Protein AF-A0A4Y7R8Z1-F1 (afdb_monomer)

Solvent-accessible surface area (backbone atoms only — not comparable to full-atom values): 10777 Å² total; per-residue (Å²): 110,62,68,57,36,40,62,76,57,43,40,65,41,49,53,48,22,72,77,35,61,94,49,14,68,85,70,62,34,61,85,62,88,68,77,83,69,86,82,76,95,60,87,81,65,98,62,63,86,44,69,45,42,40,44,40,51,41,46,74,72,68,50,43,60,87,85,28,66,68,48,35,52,48,50,51,50,54,52,51,52,52,52,51,51,52,64,73,61,63,75,80,85,57,92,92,64,84,80,56,28,83,69,72,55,33,88,83,66,47,71,45,98,86,70,48,70,37,86,74,70,72,43,83,40,81,46,68,34,90,75,65,84,51,84,64,8,51,40,84,46,74,41,71,88,53,79,95,47,65,88,61,63,37,46,51,86,72,59,79,72,72,100,56,56,54,64,48,51,31,60,89

Structure (mmCIF, N/CA/C/O backbone):
data_AF-A0A4Y7R8Z1-F1
#
_entry.id   AF-A0A4Y7R8Z1-F1
#
loop_
_atom_site.group_PDB
_atom_site.id
_atom_site.type_symbol
_atom_site.label_atom_id
_atom_site.label_alt_id
_atom_site.label_comp_id
_atom_site.label_asym_id
_atom_site.label_entity_id
_atom_site.label_seq_id
_atom_site.pdbx_PDB_ins_code
_atom_site.Cartn_x
_atom_site.Cartn_y
_atom_site.Cartn_z
_atom_site.occupancy
_atom_site.B_iso_or_equiv
_atom_site.auth_seq_id
_atom_site.auth_comp_id
_atom_site.auth_asym_id
_atom_site.auth_atom_id
_atom_site.pdbx_PDB_model_num
ATOM 1 N N . MET A 1 1 ? 14.273 -9.379 -22.094 1.00 79.06 1 MET A N 1
ATOM 2 C CA . MET A 1 1 ? 14.781 -8.092 -21.559 1.00 79.06 1 MET A CA 1
ATOM 3 C C . MET A 1 1 ? 13.956 -6.914 -22.058 1.00 79.06 1 MET A C 1
ATOM 5 O O . MET A 1 1 ? 13.309 -6.278 -21.238 1.00 79.06 1 MET A O 1
ATOM 9 N N . TRP A 1 2 ? 13.900 -6.687 -23.375 1.00 88.75 2 TRP A N 1
ATOM 10 C CA . TRP A 1 2 ? 13.105 -5.623 -24.004 1.00 88.75 2 TRP A CA 1
ATOM 11 C C . TRP A 1 2 ? 11.648 -5.570 -23.505 1.00 88.75 2 TRP A C 1
ATOM 13 O O . TRP A 1 2 ? 11.198 -4.539 -23.020 1.00 88.75 2 TRP A O 1
ATOM 23 N N . GLN A 1 3 ? 10.939 -6.709 -23.503 1.00 87.25 3 GLN A N 1
ATOM 24 C CA . GLN A 1 3 ? 9.528 -6.774 -23.074 1.00 87.25 3 GLN A CA 1
ATOM 25 C C . GLN A 1 3 ? 9.319 -6.376 -21.604 1.00 87.25 3 GLN A C 1
ATOM 27 O O . GLN A 1 3 ? 8.308 -5.766 -21.265 1.00 87.25 3 GLN A O 1
ATOM 32 N N . ASN A 1 4 ? 10.281 -6.682 -20.728 1.00 86.06 4 ASN A N 1
ATOM 33 C CA . ASN A 1 4 ? 10.192 -6.318 -19.312 1.00 86.06 4 ASN A CA 1
ATOM 34 C C . ASN A 1 4 ? 10.363 -4.809 -19.116 1.00 86.06 4 ASN A C 1
ATOM 36 O O . ASN A 1 4 ? 9.607 -4.220 -18.351 1.00 86.06 4 ASN A O 1
ATOM 40 N N . LEU A 1 5 ? 11.300 -4.188 -19.841 1.00 86.44 5 LEU A N 1
ATOM 41 C CA . LEU A 1 5 ? 11.490 -2.734 -19.836 1.00 86.44 5 LEU A CA 1
ATOM 42 C C . LEU A 1 5 ? 10.259 -2.015 -20.386 1.00 86.44 5 LEU A C 1
ATOM 44 O O . LEU A 1 5 ? 9.762 -1.077 -19.772 1.00 86.44 5 LEU A O 1
ATOM 48 N N . GLN A 1 6 ? 9.715 -2.514 -21.495 1.00 87.56 6 GLN A N 1
ATOM 49 C CA . GLN A 1 6 ? 8.517 -1.966 -22.118 1.00 87.56 6 GLN A CA 1
ATOM 50 C C . GLN A 1 6 ? 7.308 -1.981 -21.177 1.00 87.56 6 GLN A C 1
ATOM 52 O O . GLN A 1 6 ? 6.599 -0.979 -21.077 1.00 87.56 6 GLN A O 1
ATOM 57 N N . ARG A 1 7 ? 7.069 -3.112 -20.499 1.00 85.94 7 ARG A N 1
ATOM 58 C CA . ARG A 1 7 ? 5.934 -3.281 -19.582 1.00 85.94 7 ARG A CA 1
ATOM 59 C C . ARG A 1 7 ? 6.114 -2.484 -18.292 1.00 85.94 7 ARG A C 1
ATOM 61 O O . ARG A 1 7 ? 5.216 -1.739 -17.925 1.00 85.94 7 ARG A O 1
ATOM 68 N N . ARG A 1 8 ? 7.260 -2.619 -17.613 1.00 83.31 8 ARG A N 1
ATOM 69 C CA . ARG A 1 8 ? 7.513 -1.957 -16.318 1.00 83.31 8 ARG A CA 1
ATOM 70 C C . ARG A 1 8 ? 7.668 -0.443 -16.461 1.00 83.31 8 ARG A C 1
ATOM 72 O O . ARG A 1 8 ? 7.135 0.296 -15.643 1.00 83.31 8 ARG A O 1
ATOM 79 N N . GLY A 1 9 ? 8.326 0.002 -17.529 1.00 82.94 9 GLY A N 1
ATOM 80 C CA . GLY A 1 9 ? 8.542 1.414 -17.830 1.00 82.94 9 GLY A CA 1
ATOM 81 C C . GLY A 1 9 ? 7.398 2.088 -18.585 1.00 82.94 9 GLY A C 1
ATOM 82 O O . GLY A 1 9 ? 7.547 3.251 -18.952 1.00 82.94 9 GLY A O 1
ATOM 83 N N . GLY A 1 10 ? 6.290 1.390 -18.881 1.00 83.50 10 GLY A N 1
ATOM 84 C CA . GLY A 1 10 ? 5.117 1.958 -19.564 1.00 83.50 10 GLY A CA 1
ATOM 85 C C . GLY A 1 10 ? 5.419 2.629 -20.912 1.00 83.50 10 GLY A C 1
ATOM 86 O O . GLY A 1 10 ? 4.702 3.537 -21.331 1.00 83.50 10 GLY A O 1
ATOM 87 N N . VAL A 1 11 ? 6.501 2.227 -21.585 1.00 85.38 11 VAL A N 1
ATOM 88 C CA . VAL A 1 11 ? 7.134 3.018 -22.656 1.00 85.38 11 VAL A CA 1
ATOM 89 C C . VAL A 1 11 ? 6.208 3.211 -23.861 1.00 85.38 11 VAL A C 1
ATOM 91 O O . VAL A 1 11 ? 6.100 4.314 -24.391 1.00 85.38 11 VAL A O 1
ATOM 94 N N . ILE A 1 12 ? 5.478 2.167 -24.271 1.00 84.25 12 ILE A N 1
ATOM 95 C CA . ILE A 1 12 ? 4.543 2.256 -25.408 1.00 84.25 12 ILE A CA 1
ATOM 96 C C . ILE A 1 12 ? 3.364 3.183 -25.097 1.00 84.25 12 ILE A C 1
ATOM 98 O O . ILE A 1 12 ? 2.952 3.945 -25.969 1.00 84.25 12 ILE A O 1
ATOM 102 N N . ALA A 1 13 ? 2.831 3.137 -23.872 1.00 83.00 13 ALA A N 1
ATOM 103 C CA . ALA A 1 13 ? 1.740 4.020 -23.467 1.00 83.00 13 ALA A CA 1
ATOM 104 C C . ALA A 1 13 ? 2.197 5.485 -23.498 1.00 83.00 13 ALA A C 1
ATOM 106 O O . ALA A 1 13 ? 1.532 6.315 -24.109 1.00 83.00 13 ALA A O 1
ATOM 107 N N . SER A 1 14 ? 3.390 5.781 -22.972 1.00 81.81 14 SER A N 1
ATOM 108 C CA . SER A 1 14 ? 3.952 7.137 -23.015 1.00 81.81 14 SER A CA 1
ATOM 109 C C . SER A 1 14 ? 4.268 7.631 -24.423 1.00 81.81 14 SER A C 1
ATOM 111 O O . SER A 1 14 ? 3.979 8.784 -24.729 1.00 81.81 14 SER A O 1
ATOM 113 N N . ARG A 1 15 ? 4.781 6.774 -25.316 1.00 82.19 15 ARG A N 1
ATOM 114 C CA . ARG A 1 15 ? 4.952 7.130 -26.737 1.00 82.19 15 ARG A CA 1
ATOM 115 C C . ARG A 1 15 ? 3.623 7.509 -27.385 1.00 82.19 15 ARG A C 1
ATOM 117 O O . ARG A 1 15 ? 3.532 8.530 -28.058 1.00 82.19 15 ARG A O 1
ATOM 124 N N . ARG A 1 16 ? 2.583 6.703 -27.156 1.00 81.19 16 ARG A N 1
ATOM 125 C CA . ARG A 1 16 ? 1.243 6.950 -27.704 1.00 81.19 16 ARG A CA 1
ATOM 126 C C . ARG A 1 16 ? 0.591 8.200 -27.115 1.00 81.19 16 ARG A C 1
ATOM 128 O O . ARG A 1 16 ? -0.084 8.912 -27.849 1.00 81.19 16 ARG A O 1
ATOM 135 N N . ALA A 1 17 ? 0.822 8.489 -25.834 1.00 81.62 17 ALA A N 1
ATOM 136 C CA . ALA A 1 17 ? 0.351 9.713 -25.195 1.00 81.62 17 ALA A CA 1
ATOM 137 C C . ALA A 1 17 ? 0.961 10.969 -25.838 1.00 81.62 17 ALA A C 1
ATOM 139 O O . ALA A 1 17 ? 0.229 11.914 -26.113 1.00 81.62 17 ALA A O 1
ATOM 140 N N . ARG A 1 18 ? 2.266 10.949 -26.153 1.00 80.00 18 ARG A N 1
ATOM 141 C CA . ARG A 1 18 ? 2.949 12.055 -26.850 1.00 80.00 18 ARG A CA 1
ATOM 142 C C . ARG A 1 18 ? 2.479 12.232 -28.294 1.00 80.00 18 ARG A C 1
ATOM 144 O O . ARG A 1 18 ? 2.278 13.351 -28.740 1.00 80.00 18 ARG A O 1
ATOM 151 N N . GLN A 1 19 ? 2.252 11.131 -29.012 1.00 81.12 19 GLN A N 1
ATOM 152 C CA . GLN A 1 19 ? 1.798 11.171 -30.409 1.00 81.12 19 GLN A CA 1
ATOM 153 C C . GLN A 1 19 ? 0.318 11.554 -30.565 1.00 81.12 19 GLN A C 1
ATOM 155 O O . GLN A 1 19 ? -0.081 12.061 -31.609 1.00 81.12 19 GLN A O 1
ATOM 160 N N . GLN A 1 20 ? -0.520 11.268 -29.563 1.00 81.88 20 GLN A N 1
ATOM 161 C CA . GLN A 1 20 ? -1.964 11.525 -29.599 1.00 81.88 20 GLN A CA 1
ATOM 162 C C . GLN A 1 20 ? -2.441 12.150 -28.278 1.00 81.88 20 GLN A C 1
ATOM 164 O O . GLN A 1 20 ? -3.219 11.521 -27.548 1.00 81.88 20 GLN A O 1
ATOM 169 N N . PRO A 1 21 ? -2.031 13.393 -27.965 1.00 75.25 21 PRO A N 1
ATOM 170 C CA . PRO A 1 21 ? -2.342 14.021 -26.682 1.00 75.25 21 PRO A CA 1
ATOM 171 C C . PRO A 1 21 ? -3.856 14.154 -26.457 1.00 75.25 21 PRO A C 1
ATOM 173 O O . PRO A 1 21 ? -4.350 13.863 -25.369 1.00 75.25 21 PRO A O 1
ATOM 176 N N . GLY A 1 22 ? -4.621 14.464 -27.513 1.00 79.19 22 GLY A N 1
ATOM 177 C CA . GLY A 1 22 ? -6.084 14.580 -27.450 1.00 79.19 22 GLY A CA 1
ATOM 178 C C . GLY A 1 22 ? -6.825 13.272 -27.135 1.00 79.19 22 GLY A C 1
ATOM 179 O O . GLY A 1 22 ? -7.950 13.311 -26.647 1.00 79.19 22 GLY A O 1
ATOM 180 N N . MET A 1 23 ? -6.204 12.107 -27.361 1.00 78.81 23 MET A N 1
ATOM 181 C CA . MET A 1 23 ? -6.790 10.794 -27.047 1.00 78.81 23 MET A CA 1
ATOM 182 C C . MET A 1 23 ? -6.169 10.129 -25.811 1.00 78.81 23 MET A C 1
ATOM 184 O O . MET A 1 23 ? -6.664 9.091 -25.369 1.00 78.81 23 MET A O 1
ATOM 188 N N . ALA A 1 24 ? -5.106 10.702 -25.240 1.00 74.50 24 ALA A N 1
ATOM 189 C CA . ALA A 1 24 ? -4.301 10.061 -24.204 1.00 74.50 24 ALA A CA 1
ATOM 190 C C . ALA A 1 24 ? -5.092 9.768 -22.920 1.00 74.50 24 ALA A C 1
ATOM 192 O O . ALA A 1 24 ? -4.965 8.681 -22.358 1.00 74.50 24 ALA A O 1
ATOM 193 N N . ARG A 1 25 ? -5.945 10.704 -22.484 1.00 73.25 25 ARG A N 1
ATOM 194 C CA . ARG A 1 25 ? -6.801 10.524 -21.299 1.00 73.25 25 ARG A CA 1
ATOM 195 C C . ARG A 1 25 ? -7.903 9.499 -21.544 1.00 73.25 25 ARG A C 1
ATOM 197 O O . ARG A 1 25 ? -8.078 8.594 -20.741 1.00 73.25 25 ARG A O 1
ATOM 204 N N . LEU A 1 26 ? -8.584 9.597 -22.688 1.00 78.19 26 LEU A N 1
ATOM 205 C CA . LEU A 1 26 ? -9.671 8.684 -23.056 1.00 78.19 26 LEU A CA 1
ATOM 206 C C . LEU A 1 26 ? -9.198 7.226 -23.145 1.00 78.19 26 LEU A C 1
ATOM 208 O O . LEU A 1 26 ? -9.922 6.314 -22.767 1.00 78.19 26 LEU A O 1
ATOM 212 N N . LYS A 1 27 ? -7.981 7.004 -23.650 1.00 78.25 27 LYS A N 1
ATOM 213 C CA . LYS A 1 27 ? -7.408 5.664 -23.839 1.00 78.25 27 LYS A CA 1
ATOM 214 C C . LYS A 1 27 ? -6.588 5.166 -22.641 1.00 78.25 27 LYS A C 1
ATOM 216 O O . LYS A 1 27 ? -5.938 4.129 -22.759 1.00 78.25 27 LYS A O 1
ATOM 221 N N . GLY A 1 28 ? -6.581 5.898 -21.521 1.00 75.38 28 GLY A N 1
ATOM 222 C CA . GLY A 1 28 ? -5.851 5.518 -20.304 1.00 75.38 28 GLY A CA 1
ATOM 223 C C . GLY A 1 28 ? -4.324 5.530 -20.454 1.00 75.38 28 GLY A C 1
ATOM 224 O O . GLY A 1 28 ? -3.613 4.863 -19.714 1.00 75.38 28 GLY A O 1
ATOM 225 N N . TRP A 1 29 ? -3.776 6.266 -21.424 1.00 75.88 29 TRP A N 1
ATOM 226 C CA . TRP A 1 29 ? -2.326 6.336 -21.659 1.00 75.88 29 TRP A CA 1
ATOM 227 C C . TRP A 1 29 ? -1.604 7.335 -20.741 1.00 75.88 29 TRP A C 1
ATOM 229 O O . TRP A 1 29 ? -0.380 7.436 -20.797 1.00 75.88 29 TRP A O 1
ATOM 239 N N . SER A 1 30 ? -2.352 8.056 -19.898 1.00 62.91 30 SER A N 1
ATOM 240 C CA . SER A 1 30 ? -1.864 9.136 -19.030 1.00 62.91 30 SER A CA 1
ATOM 241 C C . SER A 1 30 ? -1.772 8.766 -17.537 1.00 62.91 30 SER A C 1
ATOM 243 O O . SER A 1 30 ? -1.434 9.629 -16.734 1.00 62.91 30 SER A O 1
ATOM 245 N N . GLU A 1 31 ? -2.064 7.525 -17.136 1.00 53.47 31 GLU A N 1
ATOM 246 C CA . GLU A 1 31 ? -2.163 7.126 -15.717 1.00 53.47 31 GLU A CA 1
ATOM 247 C C . GLU A 1 31 ? -0.816 6.758 -15.076 1.00 53.47 31 GLU A C 1
ATOM 249 O O . GLU A 1 31 ? -0.633 5.664 -14.545 1.00 53.47 31 GLU A O 1
ATOM 254 N N . ARG A 1 32 ? 0.165 7.661 -15.111 1.00 51.66 32 ARG A N 1
ATOM 255 C CA . ARG A 1 32 ? 1.303 7.541 -14.195 1.00 51.66 32 ARG A CA 1
ATOM 256 C C . ARG A 1 32 ? 1.312 8.701 -13.224 1.00 51.66 32 ARG A C 1
ATOM 258 O O . ARG A 1 32 ? 1.323 9.854 -13.649 1.00 51.66 32 ARG A O 1
ATOM 265 N N . ASP A 1 33 ? 1.359 8.353 -11.937 1.00 41.94 33 ASP A N 1
ATOM 266 C CA . ASP A 1 33 ? 1.843 9.225 -10.873 1.00 41.94 33 ASP A CA 1
ATOM 267 C C . ASP A 1 33 ? 3.194 9.761 -11.332 1.00 41.94 33 ASP A C 1
ATOM 269 O O . ASP A 1 33 ? 4.199 9.046 -11.397 1.00 41.94 33 ASP A O 1
ATOM 273 N N . THR A 1 34 ? 3.165 11.001 -11.800 1.00 42.72 34 THR A N 1
ATOM 274 C CA . THR A 1 34 ? 4.344 11.681 -12.296 1.00 42.72 34 THR A CA 1
ATOM 275 C C . THR A 1 34 ? 5.034 12.182 -11.040 1.00 42.72 34 THR A C 1
ATOM 277 O O . THR A 1 34 ? 4.668 13.226 -10.513 1.00 42.72 34 THR A O 1
ATOM 280 N N . GLU A 1 35 ? 5.997 11.424 -10.511 1.00 42.16 35 GLU A N 1
ATOM 281 C CA . GLU A 1 35 ? 7.108 12.108 -9.851 1.00 42.16 35 GLU A CA 1
ATOM 282 C C . GLU A 1 35 ? 7.667 13.048 -10.926 1.00 42.16 35 GLU A C 1
ATOM 284 O O . GLU A 1 35 ? 8.065 12.590 -12.004 1.00 42.16 35 GLU A O 1
ATOM 289 N N . GLU A 1 36 ? 7.492 14.350 -10.687 1.00 37.06 36 GLU A N 1
ATOM 290 C CA . GLU A 1 36 ? 7.714 15.451 -11.621 1.00 37.06 36 GLU A CA 1
ATOM 291 C C . GLU A 1 36 ? 9.031 15.248 -12.376 1.00 37.06 36 GLU A C 1
ATOM 293 O O . GLU A 1 36 ? 10.118 15.406 -11.829 1.00 37.06 36 GLU A O 1
ATOM 298 N N . ASN A 1 37 ? 8.932 14.856 -13.645 1.00 41.97 37 ASN A N 1
ATOM 299 C CA . ASN A 1 37 ? 10.029 15.045 -14.577 1.00 41.97 37 ASN A CA 1
ATOM 300 C C . ASN A 1 37 ? 9.709 16.348 -15.301 1.00 41.97 37 ASN A C 1
ATOM 302 O O . ASN A 1 37 ? 8.649 16.448 -15.923 1.00 41.97 37 ASN A O 1
ATOM 306 N N . GLU A 1 38 ? 10.588 17.337 -15.148 1.00 36.16 38 GLU A N 1
ATOM 307 C CA . GLU A 1 38 ? 10.502 18.635 -15.815 1.00 36.16 38 GLU A CA 1
ATOM 308 C C . GLU A 1 38 ? 10.218 18.431 -17.310 1.00 36.16 38 GLU A C 1
ATOM 310 O O . GLU A 1 38 ? 10.916 17.688 -18.005 1.00 36.16 38 GLU A O 1
ATOM 315 N N . VAL A 1 39 ? 9.131 19.039 -17.783 1.00 42.00 39 VAL A N 1
ATOM 316 C CA . VAL A 1 39 ? 8.723 18.990 -19.185 1.00 42.00 39 VAL A CA 1
ATOM 317 C C . VAL A 1 39 ? 9.479 20.104 -19.898 1.00 42.00 39 VAL A C 1
ATOM 319 O O . VAL A 1 39 ? 9.163 21.275 -19.717 1.00 42.00 39 VAL A O 1
ATOM 322 N N . ASP A 1 40 ? 10.512 19.743 -20.656 1.00 40.59 40 ASP A N 1
ATOM 323 C CA . ASP A 1 40 ? 11.185 20.662 -21.575 1.00 40.59 40 ASP A CA 1
ATOM 324 C C . ASP A 1 40 ? 10.330 20.784 -22.849 1.00 40.59 40 ASP A C 1
ATOM 326 O O . ASP A 1 40 ? 10.178 19.815 -23.601 1.00 40.59 40 ASP A O 1
ATOM 330 N N . ASP A 1 41 ? 9.714 21.953 -23.049 1.00 43.44 41 ASP A N 1
ATOM 331 C CA . ASP A 1 41 ? 8.836 22.308 -24.178 1.00 43.44 41 ASP A CA 1
ATOM 332 C C . ASP A 1 41 ? 9.647 22.566 -25.471 1.00 43.44 41 ASP A C 1
ATOM 334 O O . ASP A 1 41 ? 9.544 23.610 -26.119 1.00 43.44 41 ASP A O 1
ATOM 338 N N . GLY A 1 42 ? 10.483 21.599 -25.853 1.00 38.91 42 GLY A N 1
ATOM 339 C CA . GLY A 1 42 ? 11.249 21.586 -27.098 1.00 38.9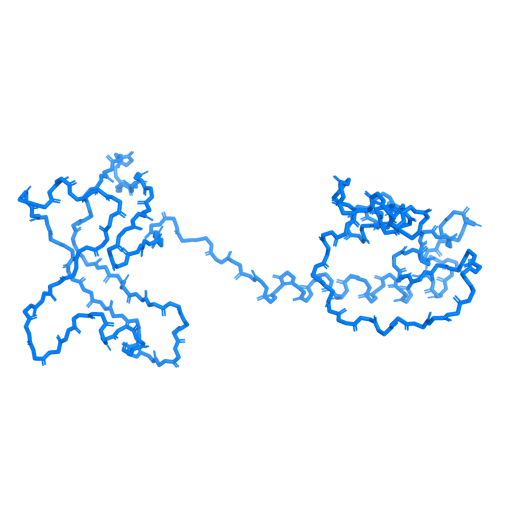1 42 GLY A CA 1
ATOM 340 C C . GLY A 1 42 ? 10.666 20.623 -28.136 1.00 38.91 42 GLY A C 1
ATOM 341 O O . GLY A 1 42 ? 10.137 19.563 -27.804 1.00 38.91 42 GLY A O 1
ATOM 342 N N . GLU A 1 43 ? 10.775 20.999 -29.410 1.00 44.28 43 GLU A N 1
ATOM 343 C CA . GLU A 1 43 ? 10.382 20.233 -30.600 1.00 44.28 43 GLU A CA 1
ATOM 344 C C . GLU A 1 43 ? 10.823 18.752 -30.493 1.00 44.28 43 GLU A C 1
ATOM 346 O O . GLU A 1 43 ? 12.013 18.435 -30.478 1.00 44.28 43 GLU A O 1
ATOM 351 N N . GLN A 1 44 ? 9.861 17.830 -30.338 1.00 48.56 44 GLN A N 1
ATOM 352 C CA . GLN A 1 44 ? 10.136 16.412 -30.075 1.00 48.56 44 GLN A CA 1
ATOM 353 C C . GLN A 1 44 ? 10.585 15.680 -31.345 1.00 48.56 44 GLN A C 1
ATOM 355 O O . GLN A 1 44 ? 9.798 14.995 -32.003 1.00 48.56 44 GLN A O 1
ATOM 360 N N . ASP A 1 45 ? 11.881 15.744 -31.632 1.00 49.56 45 ASP A N 1
ATOM 361 C CA . ASP A 1 45 ? 12.556 14.661 -32.342 1.00 49.56 45 ASP A CA 1
ATOM 362 C C . ASP A 1 45 ? 12.388 13.338 -31.570 1.00 49.56 45 ASP A C 1
ATOM 364 O O . ASP A 1 45 ? 12.118 13.327 -30.366 1.00 49.56 45 ASP A O 1
ATOM 368 N N . VAL A 1 46 ? 12.530 12.200 -32.263 1.00 54.19 46 VAL A N 1
ATOM 369 C CA . VAL A 1 46 ? 12.365 10.818 -31.752 1.00 54.19 46 VAL A CA 1
ATOM 370 C C . VAL A 1 46 ? 13.484 10.453 -30.757 1.00 54.19 46 VAL A C 1
ATOM 372 O O . VAL A 1 46 ? 14.233 9.493 -30.929 1.00 54.19 46 VAL A O 1
ATOM 375 N N . VAL A 1 47 ? 13.636 11.244 -29.702 1.00 56.72 47 VAL A N 1
ATOM 376 C CA . VAL A 1 47 ? 14.626 11.070 -28.653 1.00 56.72 47 VAL A CA 1
ATOM 377 C C . VAL A 1 47 ? 13.992 10.228 -27.544 1.00 56.72 47 VAL A C 1
ATOM 379 O O . VAL A 1 47 ? 12.914 10.562 -27.042 1.00 56.72 47 VAL A O 1
ATOM 382 N N . PRO A 1 48 ? 14.621 9.109 -27.144 1.00 63.03 48 PRO A N 1
ATOM 383 C CA . PRO A 1 48 ? 14.170 8.326 -26.001 1.00 63.03 48 PRO A CA 1
ATOM 384 C C . PRO A 1 48 ? 14.131 9.198 -24.741 1.00 63.03 48 PRO A C 1
ATOM 386 O O . PRO A 1 48 ? 15.179 9.619 -24.259 1.00 63.03 48 PRO A O 1
ATOM 389 N N . SER A 1 49 ? 12.948 9.450 -24.181 1.00 68.06 49 SER A N 1
ATOM 390 C CA . SER A 1 49 ? 12.816 10.399 -23.065 1.00 68.06 49 SER A CA 1
ATOM 391 C C . SER A 1 49 ? 13.030 9.740 -21.694 1.00 68.06 49 SER A C 1
ATOM 393 O O . SER A 1 49 ? 13.265 10.426 -20.708 1.00 68.06 49 SER A O 1
ATOM 395 N N . GLY A 1 50 ? 12.924 8.406 -21.610 1.00 81.25 50 GLY A N 1
ATOM 396 C CA . GLY A 1 50 ? 13.088 7.633 -20.371 1.00 81.25 50 GLY A CA 1
ATOM 397 C C . GLY A 1 50 ? 14.310 6.709 -20.372 1.00 81.25 50 GLY A C 1
ATOM 398 O O . GLY A 1 50 ? 14.810 6.308 -21.430 1.00 81.25 50 GLY A O 1
ATOM 399 N N . LEU A 1 51 ? 14.775 6.308 -19.181 1.00 86.50 51 LEU A N 1
ATOM 400 C CA . LEU A 1 51 ? 15.869 5.337 -19.028 1.00 86.50 51 LEU A CA 1
ATOM 401 C C . LEU A 1 51 ? 15.525 4.005 -19.704 1.00 86.50 51 LEU A C 1
ATOM 403 O O . LEU A 1 51 ? 16.347 3.455 -20.440 1.00 86.50 51 LEU A O 1
ATOM 407 N N . GLU A 1 52 ? 14.302 3.515 -19.505 1.00 89.75 52 GLU A N 1
ATOM 408 C CA . GLU A 1 52 ? 13.780 2.293 -20.112 1.00 89.75 52 GLU A CA 1
ATOM 409 C C . GLU A 1 52 ? 13.673 2.425 -21.629 1.00 89.75 52 GLU A C 1
ATOM 411 O O . GLU A 1 52 ? 14.054 1.505 -22.348 1.00 89.75 52 GLU A O 1
ATOM 416 N N . GLU A 1 53 ? 13.225 3.581 -22.123 1.00 88.06 53 GLU A N 1
ATOM 417 C CA . GLU A 1 53 ? 13.108 3.862 -23.555 1.00 88.06 53 GLU A CA 1
ATOM 418 C C . GLU A 1 53 ? 14.483 3.920 -24.230 1.00 88.06 53 GLU A C 1
ATOM 420 O O . GLU A 1 53 ? 14.670 3.347 -25.303 1.00 88.06 53 GLU A O 1
ATOM 425 N N . THR A 1 54 ? 15.471 4.537 -23.571 1.00 89.19 54 THR A N 1
ATOM 426 C CA . THR A 1 54 ? 16.855 4.548 -24.061 1.00 89.19 54 THR A CA 1
ATOM 427 C C . THR A 1 54 ? 17.431 3.135 -24.087 1.00 89.19 54 THR A C 1
ATOM 429 O O . THR A 1 54 ? 18.101 2.751 -25.042 1.00 89.19 54 THR A O 1
ATOM 432 N N . CYS A 1 55 ? 17.175 2.337 -23.045 1.00 90.69 55 CYS A N 1
ATOM 433 C CA . CYS A 1 55 ? 17.633 0.950 -23.006 1.00 90.69 55 CYS A CA 1
ATOM 434 C C . CYS A 1 55 ? 16.976 0.115 -24.109 1.00 90.69 55 CYS A C 1
ATOM 436 O O . CYS A 1 55 ? 17.658 -0.688 -24.735 1.00 90.69 55 CYS A O 1
ATOM 438 N N . MET A 1 56 ? 15.682 0.315 -24.372 1.00 90.62 56 MET A N 1
ATOM 439 C CA . MET A 1 56 ? 14.978 -0.336 -25.478 1.00 90.62 56 MET A CA 1
ATOM 440 C C . MET A 1 56 ? 15.579 0.054 -26.829 1.00 90.62 56 MET A C 1
ATOM 442 O O . MET A 1 56 ? 15.878 -0.835 -27.613 1.00 90.62 56 MET A O 1
ATOM 446 N N . PHE A 1 57 ? 15.856 1.341 -27.060 1.00 90.81 57 PHE A N 1
ATOM 447 C CA . PHE A 1 57 ? 16.497 1.807 -28.293 1.00 90.81 57 PHE A CA 1
ATOM 448 C C . PHE A 1 57 ? 17.885 1.183 -28.506 1.00 90.81 57 PHE A C 1
ATOM 450 O O . PHE A 1 57 ? 18.195 0.701 -29.591 1.00 90.81 57 PHE A O 1
ATOM 457 N N . LEU A 1 58 ? 18.714 1.128 -27.457 1.00 90.62 58 LEU A N 1
ATOM 458 C CA . LEU A 1 58 ? 20.032 0.488 -27.526 1.00 90.62 58 LEU A CA 1
ATOM 459 C C . LEU A 1 58 ? 19.924 -1.020 -27.802 1.00 90.62 58 LEU A C 1
ATOM 461 O O . LEU A 1 58 ? 20.726 -1.560 -28.560 1.00 90.62 58 LEU A O 1
ATOM 465 N N . LEU A 1 59 ? 18.932 -1.696 -27.218 1.00 91.94 59 LEU A N 1
ATOM 466 C CA . LEU A 1 59 ? 18.669 -3.110 -27.496 1.00 91.94 59 LEU A CA 1
ATOM 467 C C . LEU A 1 59 ? 18.206 -3.329 -28.945 1.00 91.94 59 LEU A C 1
ATOM 469 O O . LEU A 1 59 ? 18.674 -4.272 -29.578 1.00 91.94 59 LEU A O 1
ATOM 473 N N . ASP A 1 60 ? 17.340 -2.460 -29.471 1.00 91.25 60 ASP A N 1
ATOM 474 C CA . ASP A 1 60 ? 16.848 -2.519 -30.857 1.00 91.25 60 ASP A CA 1
ATOM 475 C C . ASP A 1 60 ? 17.978 -2.278 -31.871 1.00 91.25 60 ASP A C 1
ATOM 477 O O . ASP A 1 60 ? 18.019 -2.914 -32.920 1.00 91.25 60 ASP A O 1
ATOM 481 N N . ALA A 1 61 ? 18.954 -1.434 -31.522 1.00 91.62 61 ALA A N 1
ATOM 482 C CA . ALA A 1 61 ? 20.179 -1.222 -32.295 1.00 91.62 61 ALA A CA 1
ATOM 483 C C . ALA A 1 61 ? 21.201 -2.381 -32.187 1.00 91.62 61 ALA A C 1
ATOM 485 O O . ALA A 1 61 ? 22.284 -2.305 -32.763 1.00 91.62 61 ALA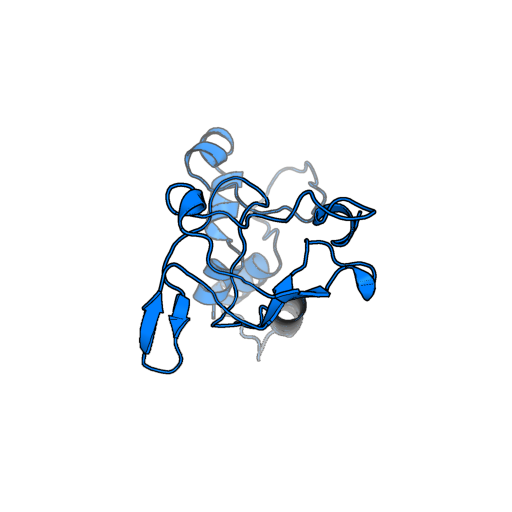 A O 1
ATOM 486 N N . GLY A 1 62 ? 20.889 -3.451 -31.445 1.00 92.88 62 GLY A N 1
ATOM 487 C CA . GLY A 1 62 ? 21.741 -4.636 -31.301 1.00 92.88 62 GLY A CA 1
ATOM 488 C C . GLY A 1 62 ? 22.800 -4.548 -30.194 1.00 92.88 62 GLY A C 1
ATOM 489 O O . GLY A 1 62 ? 23.624 -5.458 -30.052 1.00 92.88 62 GLY A O 1
ATOM 490 N N . PHE A 1 63 ? 22.796 -3.495 -29.370 1.00 94.31 63 PHE A N 1
ATOM 491 C CA . PHE A 1 63 ? 23.680 -3.433 -28.207 1.00 94.31 63 PHE A CA 1
ATOM 492 C C . PHE A 1 63 ? 23.227 -4.406 -27.118 1.00 94.31 63 PHE A C 1
ATOM 494 O O . PHE A 1 63 ? 22.047 -4.670 -26.902 1.00 94.31 63 PHE A O 1
ATOM 501 N N . THR A 1 64 ? 24.197 -4.919 -26.370 1.00 92.19 64 THR A N 1
ATOM 502 C CA . THR A 1 64 ? 23.986 -5.789 -25.216 1.00 92.19 64 THR A CA 1
ATOM 503 C C . THR A 1 64 ? 24.679 -5.195 -23.990 1.00 92.19 64 THR A C 1
ATOM 505 O O . THR A 1 64 ? 25.683 -4.493 -24.112 1.00 92.19 64 THR A O 1
ATOM 508 N N . PRO A 1 65 ? 24.232 -5.500 -22.761 1.00 90.56 65 PRO A N 1
ATOM 509 C CA . PRO A 1 65 ? 24.902 -5.004 -21.554 1.00 90.56 65 PRO A CA 1
ATOM 510 C C . PRO A 1 65 ? 26.363 -5.472 -21.432 1.00 90.56 65 PRO A C 1
ATOM 512 O O . PRO A 1 65 ? 27.138 -4.927 -20.645 1.00 90.56 65 PRO A O 1
ATOM 515 N N . LYS A 1 66 ? 26.756 -6.503 -22.193 1.00 92.12 66 LYS A N 1
ATOM 516 C CA . LYS A 1 66 ? 28.133 -7.000 -22.264 1.00 92.12 66 LYS A CA 1
ATOM 517 C C . LYS A 1 66 ? 29.019 -6.092 -23.118 1.00 92.12 66 LYS A C 1
ATOM 519 O O . LYS A 1 66 ? 30.124 -5.788 -22.683 1.00 92.12 66 LYS A O 1
ATOM 524 N N . ASN A 1 67 ? 28.523 -5.634 -24.269 1.00 92.88 67 ASN A N 1
ATOM 525 C CA . ASN A 1 67 ? 29.293 -4.836 -25.229 1.00 92.88 67 ASN A CA 1
ATOM 526 C C . ASN A 1 67 ? 29.140 -3.312 -25.048 1.00 92.88 67 ASN A C 1
ATOM 528 O O . ASN A 1 67 ? 29.993 -2.563 -25.511 1.00 92.88 67 ASN A O 1
ATOM 532 N N . CYS A 1 68 ? 28.098 -2.847 -24.353 1.00 93.50 68 CYS A N 1
ATOM 533 C CA . CYS A 1 68 ? 27.805 -1.429 -24.167 1.00 93.50 68 CYS A CA 1
ATOM 534 C C . CYS A 1 68 ? 27.726 -1.082 -22.676 1.00 93.50 68 CYS A C 1
ATOM 536 O O . CYS A 1 68 ? 26.804 -1.496 -21.964 1.00 93.50 68 CYS A O 1
ATOM 538 N N . TRP A 1 69 ? 28.693 -0.296 -22.195 1.00 95.19 69 TRP A N 1
ATOM 539 C CA . TRP A 1 69 ? 28.733 0.142 -20.798 1.00 95.19 69 TRP A CA 1
ATOM 540 C C . TRP A 1 69 ? 27.581 1.098 -20.459 1.00 95.19 69 TRP A C 1
ATOM 542 O O . TRP A 1 69 ? 27.040 1.024 -19.359 1.00 95.19 69 TRP A O 1
ATOM 552 N N . VAL A 1 70 ? 27.146 1.925 -21.420 1.00 92.50 70 VAL A N 1
ATOM 553 C CA . VAL A 1 70 ? 26.017 2.854 -21.253 1.00 92.50 70 VAL A CA 1
ATOM 554 C C . VAL A 1 70 ? 24.726 2.084 -20.977 1.00 92.50 70 VAL A C 1
ATOM 556 O O . VAL A 1 70 ? 24.014 2.389 -20.023 1.00 92.50 70 VAL A O 1
ATOM 559 N N . LEU A 1 71 ? 24.447 1.040 -21.767 1.00 92.75 71 LEU A N 1
ATOM 560 C CA . LEU A 1 71 ? 23.290 0.169 -21.552 1.00 92.75 71 LEU A CA 1
ATOM 561 C C . LEU A 1 71 ? 23.368 -0.512 -20.179 1.00 92.75 71 LEU A C 1
ATOM 563 O O . LEU A 1 71 ? 22.377 -0.558 -19.455 1.00 92.75 71 LEU A O 1
ATOM 567 N N . ARG A 1 72 ? 24.552 -1.001 -19.789 1.00 93.62 72 ARG A N 1
ATOM 568 C CA . ARG A 1 72 ? 24.772 -1.637 -18.481 1.00 93.62 72 ARG A CA 1
ATOM 569 C C . ARG A 1 72 ? 24.480 -0.692 -17.314 1.00 93.62 72 ARG A C 1
ATOM 571 O O . ARG A 1 72 ? 23.786 -1.097 -16.384 1.00 93.62 72 ARG A O 1
ATOM 578 N N . ASP A 1 73 ? 24.989 0.537 -17.355 1.00 94.25 73 ASP A N 1
ATOM 579 C CA . ASP A 1 73 ? 24.794 1.515 -16.278 1.00 94.25 73 ASP A CA 1
ATOM 580 C C . ASP A 1 73 ? 23.326 1.941 -16.154 1.00 94.25 73 ASP A C 1
ATOM 582 O O . ASP A 1 73 ? 22.753 1.916 -15.062 1.00 94.25 73 ASP A O 1
ATOM 586 N N . LYS A 1 74 ? 22.669 2.230 -17.287 1.00 91.88 74 LYS A N 1
ATOM 587 C CA . LYS A 1 74 ? 21.242 2.585 -17.302 1.00 91.88 74 LYS A CA 1
ATOM 588 C C . LYS A 1 74 ? 20.364 1.448 -16.777 1.00 91.88 74 LYS A C 1
ATOM 590 O O . LYS A 1 74 ? 19.470 1.687 -15.970 1.00 91.88 74 LYS A O 1
ATOM 595 N N . LEU A 1 75 ? 20.656 0.203 -17.153 1.00 92.19 75 LEU A N 1
ATOM 596 C CA . LEU A 1 75 ? 19.952 -0.966 -16.621 1.00 92.19 75 LEU A CA 1
ATOM 597 C C . LEU A 1 75 ? 20.165 -1.158 -15.122 1.00 92.19 75 LEU A C 1
ATOM 599 O O . LEU A 1 75 ? 19.214 -1.485 -14.416 1.00 92.19 75 LEU A O 1
ATOM 603 N N . LYS A 1 76 ? 21.386 -0.939 -14.623 1.00 93.81 76 LYS A N 1
ATOM 604 C CA . LYS A 1 76 ? 21.677 -1.004 -13.187 1.00 93.81 76 LYS A CA 1
ATOM 605 C C . LYS A 1 76 ? 20.829 0.008 -12.413 1.00 93.81 76 LYS A C 1
ATOM 607 O O . LYS A 1 76 ? 20.221 -0.368 -11.415 1.00 93.81 76 LYS A O 1
ATOM 612 N N . LYS A 1 77 ? 20.732 1.247 -12.906 1.00 92.75 77 LYS A N 1
ATOM 613 C CA . LYS A 1 77 ? 19.884 2.297 -12.317 1.00 92.75 77 LYS A CA 1
ATOM 614 C C . LYS A 1 77 ? 18.405 1.909 -12.308 1.00 92.75 77 LYS A C 1
ATOM 616 O O . LYS A 1 77 ? 17.767 2.006 -11.267 1.00 92.75 77 LYS A O 1
ATOM 621 N N . ILE A 1 78 ? 17.882 1.392 -13.422 1.00 91.38 78 ILE A N 1
ATOM 622 C CA . ILE A 1 78 ? 16.491 0.913 -13.512 1.00 91.38 78 ILE A CA 1
ATOM 623 C C . ILE A 1 78 ? 16.213 -0.168 -12.457 1.00 91.38 78 ILE A C 1
ATOM 625 O O . ILE A 1 78 ? 15.221 -0.100 -11.735 1.00 91.38 78 ILE A O 1
ATOM 629 N N . VAL A 1 79 ? 17.108 -1.153 -12.326 1.00 92.06 79 VAL A N 1
ATOM 630 C CA . VAL A 1 79 ? 16.963 -2.216 -11.320 1.00 92.06 79 VAL A CA 1
ATOM 631 C C . VAL A 1 79 ? 16.994 -1.641 -9.902 1.00 92.06 79 VAL A C 1
ATOM 633 O O . VAL A 1 79 ? 16.150 -2.007 -9.090 1.00 92.06 79 VAL A O 1
ATOM 636 N N . GLN A 1 80 ? 17.915 -0.721 -9.605 1.00 92.44 80 GLN A N 1
ATOM 637 C CA . GLN A 1 80 ? 17.998 -0.067 -8.294 1.00 92.44 80 GLN A CA 1
ATOM 638 C C . GLN A 1 80 ? 16.719 0.696 -7.941 1.00 92.44 80 GLN A C 1
ATOM 640 O O . GLN A 1 80 ? 16.238 0.563 -6.817 1.00 92.44 80 GLN A O 1
ATOM 645 N N . ILE A 1 81 ? 16.146 1.443 -8.888 1.00 89.19 81 ILE A N 1
ATOM 646 C CA . ILE A 1 81 ? 14.875 2.155 -8.700 1.00 89.19 81 ILE A CA 1
ATOM 647 C C . ILE A 1 81 ? 13.757 1.163 -8.371 1.00 89.19 81 ILE A C 1
ATOM 649 O O . ILE A 1 81 ? 13.046 1.350 -7.385 1.00 89.19 81 ILE A O 1
ATOM 653 N N . TYR A 1 82 ? 13.618 0.081 -9.143 1.00 88.25 82 TYR A N 1
ATOM 654 C CA . TYR A 1 82 ? 12.544 -0.887 -8.909 1.00 88.25 82 TYR A CA 1
ATOM 655 C C . TYR A 1 82 ? 12.694 -1.645 -7.595 1.00 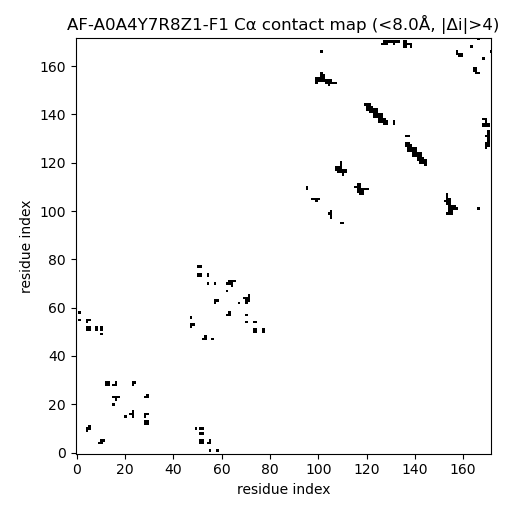88.25 82 TYR A C 1
ATOM 657 O O . TYR A 1 82 ? 11.708 -1.795 -6.880 1.00 88.25 82 TYR A O 1
ATOM 665 N N . VAL A 1 83 ? 13.908 -2.073 -7.245 1.00 89.94 83 VAL A N 1
ATOM 666 C CA . VAL A 1 83 ? 14.165 -2.708 -5.946 1.00 89.94 83 VAL A CA 1
ATOM 667 C C . VAL A 1 83 ? 13.849 -1.730 -4.819 1.00 89.94 83 VAL A C 1
ATOM 669 O O . VAL A 1 83 ? 13.125 -2.089 -3.900 1.00 89.94 83 VAL A O 1
ATOM 672 N N . SER A 1 84 ? 14.310 -0.479 -4.917 1.00 86.81 84 SER A N 1
ATOM 673 C CA . SER A 1 84 ? 14.058 0.536 -3.887 1.00 86.81 84 SER A CA 1
ATOM 674 C C . SER A 1 84 ? 12.560 0.797 -3.715 1.00 86.81 84 SER A C 1
ATOM 676 O O . SER A 1 84 ? 12.066 0.840 -2.588 1.00 86.81 84 SER A O 1
ATOM 678 N N . ARG A 1 85 ? 11.812 0.893 -4.823 1.00 84.12 85 ARG A N 1
ATOM 679 C CA . ARG A 1 85 ? 10.353 1.061 -4.814 1.00 84.12 85 ARG A CA 1
ATOM 680 C C . ARG A 1 85 ? 9.653 -0.105 -4.129 1.00 84.12 85 ARG A C 1
ATOM 682 O O . ARG A 1 85 ? 8.807 0.124 -3.271 1.00 84.12 85 ARG A O 1
ATOM 689 N N . GLU A 1 86 ? 10.030 -1.331 -4.476 1.00 81.81 86 GLU A N 1
ATOM 690 C CA . GLU A 1 86 ? 9.435 -2.534 -3.894 1.00 81.81 86 GLU A CA 1
ATOM 691 C C . GLU A 1 86 ? 9.766 -2.654 -2.400 1.00 81.81 86 GLU A C 1
ATOM 693 O O . GLU A 1 86 ? 8.893 -2.951 -1.591 1.00 81.81 86 GLU A O 1
ATOM 698 N N . THR A 1 87 ? 11.002 -2.330 -2.002 1.00 81.62 87 THR A N 1
ATOM 699 C CA . THR A 1 87 ? 11.402 -2.327 -0.586 1.00 81.62 87 THR A CA 1
ATOM 700 C C . THR A 1 87 ? 10.711 -1.232 0.227 1.00 81.62 87 THR A C 1
ATOM 702 O O . THR A 1 87 ? 10.370 -1.460 1.383 1.00 81.62 87 THR A O 1
ATOM 705 N N . ARG A 1 88 ? 10.454 -0.053 -0.359 1.00 78.06 88 ARG A N 1
ATOM 706 C CA . ARG A 1 88 ? 9.733 1.043 0.310 1.00 78.06 88 ARG A CA 1
ATOM 707 C C . ARG A 1 88 ? 8.245 0.738 0.451 1.00 78.06 88 ARG A C 1
ATOM 709 O O . ARG A 1 88 ? 7.629 1.139 1.432 1.00 78.06 88 ARG A O 1
ATOM 716 N N . ALA A 1 89 ? 7.676 0.044 -0.528 1.00 73.12 89 ALA A N 1
ATOM 717 C CA . ALA A 1 89 ? 6.273 -0.338 -0.550 1.00 73.12 89 ALA A CA 1
ATOM 718 C C . ALA A 1 89 ? 6.006 -1.685 0.134 1.00 73.12 89 ALA A C 1
ATOM 720 O O . ALA A 1 89 ? 4.913 -2.211 -0.044 1.00 73.12 89 ALA A O 1
ATOM 721 N N . TYR A 1 90 ? 6.966 -2.249 0.879 1.00 70.31 90 TYR A N 1
ATOM 722 C CA . TYR A 1 90 ? 6.854 -3.584 1.463 1.00 70.31 90 TYR A CA 1
ATOM 723 C C . TYR A 1 90 ? 5.537 -3.751 2.238 1.00 70.31 90 TYR A C 1
ATOM 725 O O . TYR A 1 90 ? 5.341 -3.177 3.312 1.00 70.31 90 TYR A O 1
ATOM 733 N N . ARG A 1 91 ? 4.614 -4.527 1.661 1.00 70.38 91 ARG A N 1
ATOM 734 C CA . ARG A 1 91 ? 3.320 -4.863 2.255 1.00 70.38 91 ARG A CA 1
ATOM 735 C C . ARG A 1 91 ? 3.459 -6.212 2.936 1.00 70.38 91 ARG A C 1
ATOM 737 O O . ARG A 1 91 ? 3.500 -7.240 2.270 1.00 70.38 91 ARG A O 1
ATOM 744 N N . VAL A 1 92 ? 3.545 -6.201 4.262 1.00 78.75 92 VAL A N 1
ATOM 745 C CA . VAL A 1 92 ? 3.425 -7.432 5.047 1.00 78.75 92 VAL A CA 1
ATOM 746 C C . VAL A 1 92 ? 1.972 -7.876 4.982 1.00 78.75 92 VAL A C 1
ATOM 748 O O . VAL A 1 92 ? 1.088 -7.156 5.447 1.00 78.75 92 VAL A O 1
ATOM 751 N N . GLU A 1 93 ? 1.724 -9.050 4.414 1.00 72.44 93 GLU A N 1
ATOM 752 C CA . GLU A 1 93 ? 0.408 -9.671 4.494 1.00 72.44 93 GLU A CA 1
ATOM 753 C C . GLU A 1 93 ? 0.142 -10.103 5.937 1.00 72.44 93 GLU A C 1
ATOM 755 O O . GLU A 1 93 ? 0.909 -10.857 6.538 1.00 72.44 93 GLU A O 1
ATOM 760 N N . VAL A 1 94 ? -0.954 -9.601 6.503 1.00 79.06 94 VAL A N 1
ATOM 761 C CA . VAL A 1 94 ? -1.437 -9.993 7.827 1.00 79.06 94 VAL A CA 1
ATOM 762 C C . VAL A 1 94 ? -2.806 -10.645 7.625 1.00 79.06 94 VAL A C 1
ATOM 764 O O . VAL A 1 94 ? -3.799 -9.923 7.524 1.00 79.06 94 VAL A O 1
ATOM 767 N N . PRO A 1 95 ? -2.884 -11.991 7.561 1.00 70.62 95 PRO A N 1
ATOM 768 C CA . PRO A 1 95 ? -4.105 -12.709 7.174 1.00 70.62 95 PRO A CA 1
ATOM 769 C C . PRO A 1 95 ? -5.326 -12.394 8.043 1.00 70.62 95 PRO A C 1
ATOM 771 O O . PRO A 1 95 ? -6.456 -12.440 7.579 1.00 70.62 95 PRO A O 1
ATOM 774 N N . LYS A 1 96 ? -5.105 -12.044 9.316 1.00 76.25 96 LYS A N 1
ATOM 775 C CA . LYS A 1 96 ? -6.157 -11.704 10.285 1.00 76.25 96 LYS A CA 1
ATOM 776 C C . LYS A 1 96 ? -6.201 -10.203 10.555 1.00 76.25 96 LYS A C 1
ATOM 778 O O . LYS A 1 96 ? -6.197 -9.769 11.705 1.00 76.25 96 LYS A O 1
ATOM 783 N N . SER A 1 97 ? -6.176 -9.414 9.487 1.00 78.88 97 SER A N 1
ATOM 784 C CA . SER A 1 97 ? -6.323 -7.962 9.544 1.00 78.88 97 SER A CA 1
ATOM 785 C C . SER A 1 97 ? -7.403 -7.499 8.579 1.00 78.88 97 SER A C 1
ATOM 787 O O . SER A 1 97 ? -7.614 -8.099 7.530 1.00 78.88 97 SER A O 1
ATOM 789 N N . ALA A 1 98 ? -8.088 -6.423 8.948 1.00 77.31 98 ALA A N 1
ATOM 790 C CA . ALA A 1 98 ? -9.052 -5.755 8.094 1.00 77.31 98 ALA A CA 1
ATOM 791 C C . ALA A 1 98 ? -8.930 -4.246 8.292 1.00 77.31 98 ALA A C 1
ATOM 793 O O . ALA A 1 98 ? -8.585 -3.771 9.377 1.00 77.31 98 ALA A O 1
ATOM 794 N N . THR A 1 99 ? -9.221 -3.496 7.234 1.00 79.94 99 THR A N 1
ATOM 795 C CA . THR A 1 99 ? -9.386 -2.044 7.299 1.00 79.94 99 THR A CA 1
ATOM 796 C C . THR A 1 99 ? -10.855 -1.755 7.087 1.00 79.94 99 THR A C 1
ATOM 798 O O . THR A 1 99 ? -11.368 -2.044 6.014 1.00 79.94 99 THR A O 1
ATOM 801 N N . GLY A 1 100 ? -11.506 -1.186 8.095 1.00 75.44 100 GLY A N 1
ATOM 802 C CA . GLY A 1 100 ? -12.907 -0.796 8.026 1.00 75.44 100 GLY A CA 1
ATOM 803 C C . GLY A 1 100 ? -13.095 0.617 8.529 1.00 75.44 100 GLY A C 1
ATOM 804 O O . GLY A 1 100 ? -12.300 1.126 9.326 1.00 75.44 100 GLY A O 1
ATOM 805 N N . PHE A 1 101 ? -14.157 1.266 8.071 1.00 76.56 101 PHE A N 1
ATOM 806 C CA . PHE A 1 101 ? -14.497 2.569 8.604 1.00 76.56 101 PHE A CA 1
ATOM 807 C C . PHE A 1 101 ? -14.954 2.427 10.055 1.00 76.56 101 PHE A C 1
ATOM 809 O O . PHE A 1 101 ? -15.721 1.529 10.429 1.00 76.56 101 PHE A O 1
ATOM 816 N N . ILE A 1 102 ? -14.502 3.377 10.872 1.00 69.19 102 ILE A N 1
ATOM 817 C CA . ILE A 1 102 ? -15.073 3.652 12.187 1.00 69.19 102 ILE A CA 1
ATOM 818 C C . ILE A 1 102 ? -16.420 4.331 11.895 1.00 69.19 102 ILE A C 1
ATOM 820 O O . ILE A 1 102 ? -16.537 5.552 11.896 1.00 69.19 102 ILE A O 1
ATOM 824 N N . VAL A 1 103 ? -17.392 3.476 11.557 1.00 59.03 103 VAL A N 1
ATOM 825 C CA . VAL A 1 103 ? -18.690 3.719 10.902 1.00 59.03 103 VAL A CA 1
ATOM 826 C C . VAL A 1 103 ? -18.615 3.948 9.369 1.00 59.03 103 VAL A C 1
ATOM 828 O O . VAL A 1 103 ? -18.224 5.016 8.910 1.00 59.03 103 VAL A O 1
ATOM 831 N N . LEU A 1 104 ? -19.091 2.918 8.637 1.00 34.78 104 LEU A N 1
ATOM 832 C CA . LEU A 1 104 ? -19.355 2.682 7.188 1.00 34.78 104 LEU A CA 1
ATOM 833 C C . LEU A 1 104 ? -18.340 1.911 6.301 1.00 34.78 104 LEU A C 1
ATOM 835 O O . LEU A 1 104 ? -17.691 2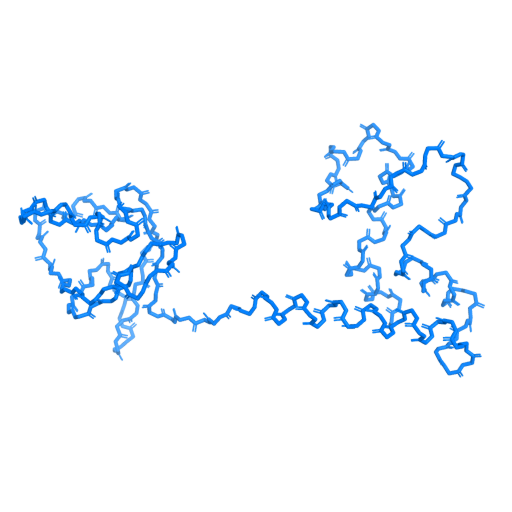.519 5.470 1.00 34.78 104 LEU A O 1
ATOM 839 N N . SER A 1 105 ? -18.381 0.569 6.348 1.00 34.66 105 SER A N 1
ATOM 840 C CA . SER A 1 105 ? -18.090 -0.425 5.280 1.00 34.66 105 SER A CA 1
ATOM 841 C C . SER A 1 105 ? -16.660 -0.990 5.083 1.00 34.66 105 SER A C 1
ATOM 843 O O . SER A 1 105 ? -15.810 -0.356 4.468 1.00 34.66 105 SER A O 1
ATOM 845 N N . SER A 1 106 ? -16.431 -2.255 5.465 1.00 38.75 106 SER A N 1
ATOM 846 C CA . SER A 1 106 ? -15.475 -3.203 4.858 1.00 38.75 106 SER A CA 1
ATOM 847 C C . SER A 1 106 ? -15.891 -4.677 4.997 1.00 38.75 106 SER A C 1
ATOM 849 O O . SER A 1 106 ? -16.399 -5.067 6.044 1.00 38.75 106 SER A O 1
ATOM 851 N N . GLU A 1 107 ? -15.583 -5.460 3.961 1.00 49.75 107 GLU A N 1
ATOM 852 C CA . GLU A 1 107 ? -16.059 -6.817 3.654 1.00 49.75 107 GLU A CA 1
ATOM 853 C C . GLU A 1 107 ? -15.850 -7.903 4.725 1.00 49.75 107 GLU A C 1
ATOM 855 O O . GLU A 1 107 ? -14.927 -7.878 5.542 1.00 49.75 107 GLU A O 1
ATOM 860 N N . ARG A 1 108 ? -16.743 -8.893 4.639 1.00 54.66 108 ARG A N 1
ATOM 861 C CA . ARG A 1 108 ? -16.904 -10.066 5.501 1.00 54.66 108 ARG A CA 1
ATOM 862 C C . ARG A 1 108 ? -15.979 -11.206 5.102 1.00 54.66 108 ARG A C 1
ATOM 864 O O . ARG A 1 108 ? -15.698 -11.356 3.915 1.00 54.66 108 ARG A O 1
ATOM 871 N N . ASN A 1 109 ? -15.619 -12.020 6.101 1.00 59.25 109 ASN A N 1
ATOM 872 C CA . ASN A 1 109 ? -14.918 -13.318 6.065 1.00 59.25 109 ASN A CA 1
ATOM 873 C C . ASN A 1 109 ? -13.613 -13.315 6.877 1.00 59.25 109 ASN A C 1
ATOM 875 O O . ASN A 1 109 ? -12.525 -13.476 6.326 1.00 59.25 109 ASN A O 1
ATOM 879 N N . PHE A 1 110 ? -13.708 -13.183 8.206 1.00 66.81 110 PHE A N 1
ATOM 880 C CA . PHE A 1 110 ? -12.571 -13.530 9.062 1.00 66.81 110 PHE A CA 1
ATOM 881 C C . PHE A 1 110 ? -12.476 -15.047 9.198 1.00 66.81 110 PHE A C 1
ATOM 883 O O . PHE A 1 110 ? -13.431 -15.692 9.626 1.00 66.81 110 PHE A O 1
ATOM 890 N N . GLU A 1 111 ? -11.313 -15.612 8.885 1.00 68.19 111 GLU A N 1
ATOM 891 C CA . GLU A 1 111 ? -11.050 -17.034 9.085 1.00 68.19 111 GLU A CA 1
ATOM 892 C C . GLU A 1 111 ? -10.618 -17.304 10.537 1.00 68.19 111 GLU A C 1
ATOM 894 O O . GLU A 1 111 ? -9.600 -16.802 11.045 1.00 68.19 111 GLU A O 1
ATOM 899 N N . LEU A 1 112 ? -11.423 -18.102 11.234 1.00 69.38 112 LEU A N 1
ATOM 900 C CA . LEU A 1 112 ? -11.102 -18.638 12.550 1.00 69.38 112 LEU A CA 1
ATOM 901 C C . LEU A 1 112 ? -9.963 -19.668 12.456 1.00 69.38 112 LEU A C 1
ATOM 903 O O . LEU A 1 112 ? -9.522 -20.078 11.388 1.00 69.38 112 LEU A O 1
ATOM 907 N N . SER A 1 113 ? -9.417 -20.072 13.603 1.00 74.88 113 SER A N 1
ATOM 908 C CA . SER A 1 113 ? -8.345 -21.081 13.659 1.00 74.88 113 SER A CA 1
ATOM 909 C C . SER A 1 113 ? -8.760 -22.470 13.161 1.00 74.88 113 SER A C 1
ATOM 911 O O . SER A 1 113 ? -7.893 -23.289 12.886 1.00 74.88 113 SER A O 1
ATOM 913 N N . ASP A 1 114 ? -10.060 -22.738 13.090 1.00 78.31 114 ASP A N 1
ATOM 914 C CA . ASP A 1 114 ? -10.662 -23.983 12.610 1.00 78.31 114 ASP A CA 1
ATOM 915 C C . ASP A 1 114 ? -11.012 -23.946 11.106 1.00 78.31 114 ASP A C 1
ATOM 917 O O . ASP A 1 114 ? -11.537 -24.928 10.589 1.00 78.31 114 ASP A O 1
ATOM 921 N N . GLY A 1 115 ? -10.720 -22.840 10.407 1.00 74.56 115 GLY A N 1
ATOM 922 C CA . GLY A 1 115 ? -11.060 -22.637 8.993 1.00 74.56 115 GLY A CA 1
ATOM 923 C C . GLY A 1 1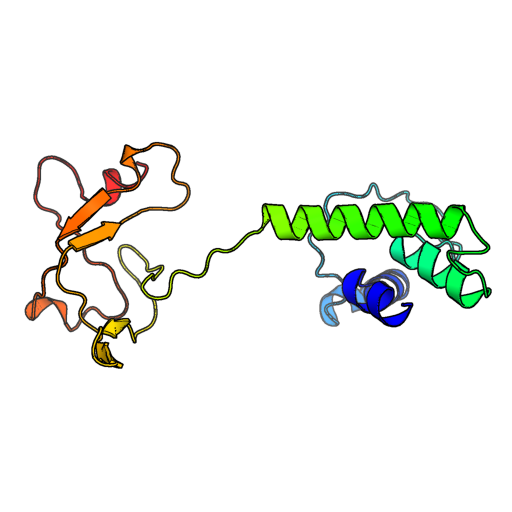15 ? -12.492 -22.146 8.752 1.00 74.56 115 GLY A C 1
ATOM 924 O O . GLY A 1 115 ? -12.891 -21.944 7.605 1.00 74.56 115 GLY A O 1
ATOM 925 N N . THR A 1 116 ? -13.281 -21.934 9.810 1.00 77.38 116 THR A N 1
ATOM 926 C CA . THR A 1 116 ? -14.638 -21.395 9.689 1.00 77.38 116 THR A CA 1
ATOM 927 C C . THR A 1 116 ? -14.580 -19.893 9.413 1.00 77.38 116 THR A C 1
ATOM 929 O O . THR A 1 116 ? -13.798 -19.163 10.024 1.00 77.38 116 THR A O 1
ATOM 932 N N . LEU A 1 117 ? -15.431 -19.407 8.510 1.00 71.88 117 LEU A N 1
ATOM 933 C CA . LEU A 1 117 ? -15.588 -17.975 8.264 1.00 71.88 117 LEU A CA 1
ATOM 934 C C . LEU A 1 117 ? -16.598 -17.384 9.252 1.00 71.88 117 LEU A C 1
ATOM 936 O O . LEU A 1 117 ? -17.680 -17.937 9.447 1.00 71.88 117 LEU A O 1
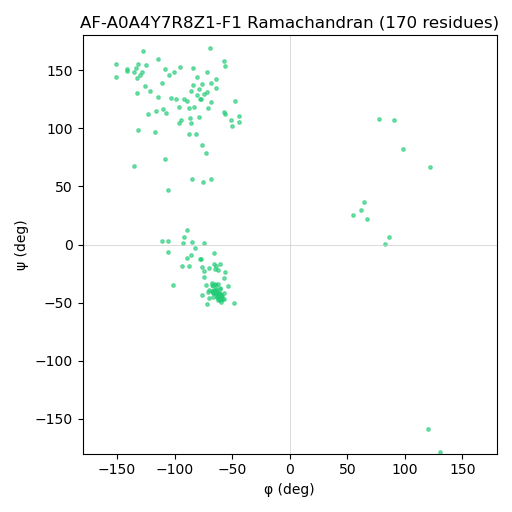ATOM 940 N N . THR A 1 118 ? -16.246 -16.260 9.873 1.00 72.94 118 THR A N 1
ATOM 941 C CA . THR A 1 118 ? -17.129 -15.513 10.775 1.00 72.94 118 THR A CA 1
ATOM 942 C C . THR A 1 118 ? -17.184 -14.035 10.416 1.00 72.94 118 THR A C 1
ATOM 944 O O . THR A 1 118 ? -16.186 -13.422 10.027 1.00 72.94 118 THR A O 1
ATOM 947 N N . ASP A 1 119 ? -18.363 -13.460 10.632 1.00 70.38 119 ASP A N 1
ATOM 948 C CA . ASP A 1 119 ? -18.620 -12.021 10.553 1.00 70.38 119 ASP A CA 1
ATOM 949 C C . ASP A 1 119 ? -18.385 -11.332 11.909 1.00 70.38 119 ASP A C 1
ATOM 951 O O . ASP A 1 119 ? -18.336 -10.106 11.997 1.00 70.38 119 ASP A O 1
ATOM 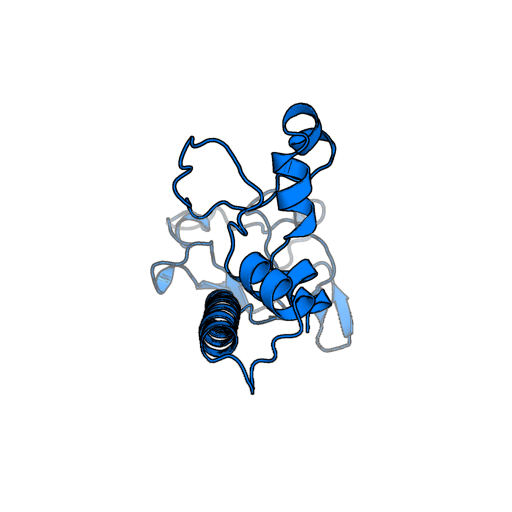955 N N . VAL A 1 120 ? -18.233 -12.115 12.984 1.00 73.81 120 VAL A N 1
ATOM 956 C CA . VAL A 1 120 ? -18.099 -11.620 14.355 1.00 73.81 120 VAL A CA 1
ATOM 957 C C . VAL A 1 120 ? -16.728 -11.981 14.908 1.00 73.81 120 VAL A C 1
ATOM 959 O O . VAL A 1 120 ? -16.405 -13.148 15.139 1.00 73.81 120 VAL A O 1
ATOM 962 N N . LEU A 1 121 ? -15.931 -10.947 15.164 1.00 76.44 121 LEU A N 1
ATOM 963 C CA . LEU A 1 121 ? -14.635 -11.054 15.816 1.00 76.44 121 LEU A CA 1
ATOM 964 C C . LEU A 1 121 ? -14.815 -10.931 17.337 1.00 76.44 121 LEU A C 1
ATOM 966 O O . LEU A 1 121 ? -15.341 -9.930 17.827 1.00 76.44 121 LEU A O 1
ATOM 970 N N . VAL A 1 122 ? -14.358 -11.925 18.099 1.00 83.69 122 VAL A N 1
ATOM 971 C CA . VAL A 1 122 ? -14.403 -11.913 19.570 1.00 83.69 122 VAL A CA 1
ATOM 972 C C . VAL A 1 122 ? -13.006 -12.156 20.124 1.00 83.69 122 VAL A C 1
ATOM 974 O O . VAL A 1 122 ? -12.296 -13.044 19.661 1.00 83.69 122 VAL A O 1
ATOM 977 N N . GLY A 1 123 ? -12.623 -11.389 21.145 1.00 87.44 123 GLY A N 1
ATOM 978 C CA . GLY A 1 123 ? -11.345 -11.553 21.836 1.00 87.44 123 GLY A CA 1
ATOM 979 C C . GLY A 1 123 ? -10.461 -10.316 21.768 1.00 87.44 123 GLY A C 1
ATOM 980 O O . GLY A 1 123 ? -10.939 -9.197 21.602 1.00 87.44 123 GLY A O 1
ATOM 981 N N . ASP A 1 124 ? -9.166 -10.518 21.965 1.00 92.00 124 ASP A N 1
ATOM 982 C CA . ASP A 1 124 ? -8.189 -9.437 21.983 1.00 92.00 124 ASP A CA 1
ATOM 983 C C . ASP A 1 124 ? -7.804 -9.023 20.559 1.00 92.00 124 ASP A C 1
ATOM 985 O O . ASP A 1 124 ? -7.416 -9.856 19.744 1.00 92.00 124 ASP A O 1
ATOM 989 N N . VAL A 1 125 ? -7.877 -7.723 20.274 1.00 89.62 125 VAL A N 1
ATOM 990 C CA . VAL A 1 125 ? -7.635 -7.158 18.940 1.00 89.62 125 VAL A CA 1
ATOM 991 C C . VAL A 1 125 ? -6.723 -5.944 19.022 1.00 89.62 125 VAL A C 1
ATOM 993 O O . VAL A 1 125 ? -6.707 -5.235 20.030 1.00 89.62 125 VAL A O 1
ATOM 996 N N . LEU A 1 126 ? -5.970 -5.685 17.955 1.00 91.19 126 LEU A N 1
ATOM 997 C CA . LEU A 1 126 ? -5.235 -4.435 17.787 1.00 91.19 126 LEU A CA 1
ATOM 998 C C . LEU A 1 126 ? -6.037 -3.506 16.880 1.00 91.19 126 LEU A C 1
ATOM 1000 O O . LEU A 1 126 ? -6.393 -3.877 15.766 1.00 91.19 126 LEU A O 1
ATOM 1004 N N . LEU A 1 127 ? -6.309 -2.299 17.365 1.00 90.56 127 LEU A N 1
ATOM 1005 C CA . LEU A 1 127 ? -6.920 -1.228 16.589 1.00 90.56 127 LEU A CA 1
ATOM 1006 C C . LEU A 1 127 ? -5.901 -0.121 16.361 1.00 90.56 127 LEU A C 1
ATOM 1008 O O . LEU A 1 127 ? -5.148 0.234 17.269 1.00 90.56 127 LEU A O 1
ATOM 1012 N N . ALA A 1 128 ? -5.905 0.424 15.152 1.00 91.69 128 ALA A N 1
ATOM 1013 C CA . ALA A 1 128 ? -5.023 1.495 14.726 1.00 91.69 128 ALA A CA 1
ATOM 1014 C C . ALA A 1 128 ? -5.716 2.338 13.651 1.00 91.69 128 ALA A C 1
ATOM 1016 O O . ALA A 1 128 ? -6.586 1.840 12.936 1.00 91.69 128 ALA A O 1
ATOM 1017 N N . ARG A 1 129 ? -5.310 3.603 13.509 1.00 89.75 129 ARG A N 1
ATOM 1018 C CA . ARG A 1 129 ? -5.724 4.469 12.398 1.00 89.75 129 ARG A CA 1
ATOM 1019 C C . ARG A 1 129 ? -4.491 4.946 11.652 1.00 89.75 129 ARG A C 1
ATOM 1021 O O . ARG A 1 129 ? -3.531 5.398 12.273 1.00 89.75 129 ARG A O 1
ATOM 1028 N N . HIS A 1 130 ? -4.515 4.848 10.327 1.00 85.56 130 HIS A N 1
ATOM 1029 C CA . HIS A 1 130 ? -3.438 5.381 9.504 1.00 85.56 130 HIS A CA 1
ATOM 1030 C C . HIS A 1 130 ? -3.589 6.908 9.359 1.00 85.56 130 HIS A C 1
ATOM 1032 O O . HIS A 1 130 ? -4.691 7.364 9.053 1.00 85.56 130 HIS A O 1
ATOM 1038 N N . PRO A 1 131 ? -2.518 7.704 9.535 1.00 89.06 131 PRO A N 1
ATOM 1039 C CA . PRO A 1 131 ? -1.156 7.303 9.896 1.00 89.06 131 PRO A CA 1
ATOM 1040 C C . PRO A 1 131 ? -0.957 7.122 11.413 1.00 89.06 131 PRO A C 1
ATOM 1042 O O . PRO A 1 131 ? -1.362 7.973 12.200 1.00 89.06 131 PRO A O 1
ATOM 1045 N N . CYS A 1 132 ? -0.252 6.059 11.817 1.00 86.50 132 CYS A N 1
ATOM 1046 C CA . CYS A 1 132 ? 0.167 5.845 13.207 1.00 86.50 132 CYS A CA 1
ATOM 1047 C C . CYS A 1 132 ? 1.507 6.552 13.446 1.00 86.50 132 CYS A C 1
ATOM 1049 O O . CYS A 1 132 ? 2.531 6.121 12.918 1.00 86.50 132 CYS A O 1
ATOM 1051 N N . LYS A 1 133 ? 1.503 7.649 14.207 1.00 89.38 133 LYS A N 1
ATOM 1052 C CA . LYS A 1 133 ? 2.698 8.464 14.487 1.00 89.38 133 LYS A CA 1
ATOM 1053 C C . LYS A 1 133 ? 3.275 8.179 15.867 1.00 89.38 133 LYS A C 1
ATOM 1055 O O . LYS A 1 133 ? 4.487 8.238 16.050 1.00 89.38 133 LYS A O 1
ATOM 1060 N N . LEU A 1 134 ? 2.409 7.897 16.837 1.00 89.62 134 LEU A N 1
ATOM 1061 C CA . LEU A 1 134 ? 2.779 7.632 18.220 1.00 89.62 134 LEU A CA 1
ATOM 1062 C C . LEU A 1 134 ? 2.588 6.148 18.556 1.00 89.62 134 LEU A C 1
ATOM 1064 O O . LEU A 1 134 ? 1.655 5.521 18.051 1.00 89.62 134 LEU A O 1
ATOM 1068 N N . PRO A 1 135 ? 3.377 5.590 19.495 1.00 87.69 135 PRO A N 1
ATOM 1069 C CA . PRO A 1 135 ? 3.151 4.233 20.001 1.00 87.69 135 PRO A CA 1
ATOM 1070 C C . PRO A 1 135 ? 1.745 4.030 20.582 1.00 87.69 135 PRO A C 1
ATOM 1072 O O . PRO A 1 135 ? 1.248 2.913 20.642 1.00 87.69 135 PRO A O 1
ATOM 1075 N N . THR A 1 136 ? 1.092 5.115 21.008 1.00 88.81 136 THR A N 1
ATOM 1076 C CA . THR A 1 136 ? -0.265 5.103 21.562 1.00 88.81 136 THR A CA 1
ATOM 1077 C C . THR A 1 136 ? -1.374 4.997 20.523 1.00 88.81 136 THR A C 1
ATOM 1079 O O . THR A 1 136 ? -2.514 4.770 20.930 1.00 88.81 136 THR A O 1
ATOM 1082 N N . ASP A 1 137 ? -1.057 5.186 19.237 1.00 90.38 137 ASP A N 1
ATOM 1083 C CA . ASP A 1 137 ? -2.023 5.187 18.130 1.00 90.38 137 ASP A CA 1
ATOM 1084 C C . ASP A 1 137 ? -2.473 3.773 17.752 1.00 90.38 137 ASP A C 1
ATOM 1086 O O . ASP A 1 137 ? -3.529 3.602 17.142 1.00 90.38 137 ASP A O 1
ATOM 1090 N N . VAL A 1 138 ? -1.686 2.766 18.145 1.00 92.12 138 VAL A N 1
ATOM 1091 C CA . VAL A 1 138 ? -2.053 1.351 18.097 1.00 92.12 138 VAL A CA 1
ATOM 1092 C C . VAL A 1 138 ? -2.413 0.912 19.506 1.00 92.12 138 VAL A C 1
ATOM 1094 O O . VAL A 1 138 ? -1.631 1.075 20.444 1.00 92.12 138 VAL A O 1
ATOM 1097 N N . ARG A 1 139 ? -3.600 0.336 19.684 1.00 91.38 139 ARG A N 1
ATOM 1098 C CA . ARG A 1 139 ? -4.066 -0.106 20.999 1.00 91.38 139 ARG A CA 1
ATOM 1099 C C . ARG A 1 139 ? -4.643 -1.499 20.970 1.00 91.38 139 ARG A C 1
ATOM 1101 O O . ARG A 1 139 ? -5.381 -1.862 20.061 1.00 91.38 139 ARG A O 1
ATOM 1108 N N . LYS A 1 140 ? -4.385 -2.230 22.053 1.00 93.31 140 LYS A N 1
ATOM 1109 C CA . LYS A 1 140 ? -5.069 -3.480 22.362 1.00 93.31 140 LYS A CA 1
ATOM 1110 C C . LYS A 1 140 ? -6.458 -3.190 22.929 1.00 93.31 140 LYS A C 1
ATOM 1112 O O . LYS A 1 140 ? -6.587 -2.446 23.900 1.00 93.31 140 LYS A O 1
ATOM 1117 N N . TRP A 1 141 ? -7.477 -3.769 22.313 1.00 91.31 141 TRP A N 1
ATOM 1118 C CA . TRP A 1 141 ? -8.885 -3.675 22.693 1.00 91.31 141 TRP A CA 1
ATOM 1119 C C . TRP A 1 141 ? -9.481 -5.074 22.815 1.00 91.31 141 TRP A C 1
ATOM 1121 O O . TRP A 1 141 ? -8.889 -6.051 22.363 1.00 91.31 141 TRP A O 1
ATOM 1131 N N . LYS A 1 142 ? -10.667 -5.162 23.421 1.00 92.38 142 LYS A N 1
ATOM 1132 C CA . LYS A 1 142 ? -11.448 -6.396 23.472 1.00 92.38 142 LYS A CA 1
ATOM 1133 C C . LYS A 1 142 ? -12.654 -6.270 22.547 1.00 92.38 142 LYS A C 1
ATOM 1135 O O . LYS A 1 142 ? -13.538 -5.456 22.811 1.00 92.38 142 LYS A O 1
ATOM 1140 N N . ALA A 1 143 ? -12.678 -7.063 21.484 1.00 89.62 143 ALA A N 1
ATOM 1141 C CA . ALA A 1 143 ? -13.835 -7.230 20.623 1.00 89.62 143 ALA A CA 1
ATOM 1142 C C . ALA A 1 143 ? -14.878 -8.097 21.340 1.00 89.62 143 ALA A C 1
ATOM 1144 O O . ALA A 1 143 ? -14.561 -9.145 21.914 1.00 89.62 143 ALA A O 1
ATOM 1145 N N . VAL A 1 144 ? -16.116 -7.607 21.373 1.00 89.00 144 VAL A N 1
ATOM 1146 C CA . VAL A 1 144 ? -17.228 -8.198 22.122 1.00 89.00 144 VAL A CA 1
ATOM 1147 C C . VAL A 1 144 ? -18.433 -8.269 21.204 1.00 89.00 144 VAL A C 1
ATOM 1149 O O . VAL A 1 144 ? -18.812 -7.256 20.620 1.00 89.00 144 VAL A O 1
ATOM 1152 N N . ASP A 1 145 ? -19.065 -9.437 21.150 1.00 87.81 145 ASP A N 1
ATOM 1153 C CA . ASP A 1 145 ? -20.302 -9.613 20.405 1.00 87.81 145 ASP A CA 1
ATOM 1154 C C . ASP A 1 145 ? -21.484 -8.909 21.099 1.00 87.81 145 ASP A C 1
ATOM 1156 O O . ASP A 1 145 ? -21.702 -9.023 22.313 1.00 87.81 145 ASP A O 1
ATOM 1160 N N . LYS A 1 146 ? -22.240 -8.139 20.315 1.00 88.12 146 LYS A N 1
ATOM 1161 C CA . LYS A 1 146 ? -23.432 -7.403 20.736 1.00 88.12 146 LYS A CA 1
ATOM 1162 C C . LYS A 1 146 ? -24.552 -7.676 19.731 1.00 88.12 146 LYS A C 1
ATOM 1164 O O . LYS A 1 146 ? -24.630 -6.961 18.734 1.00 88.12 146 LYS A O 1
ATOM 1169 N N . PRO A 1 147 ? -25.478 -8.606 20.034 1.00 87.38 147 PRO A N 1
ATOM 1170 C CA . PRO A 1 147 ? -26.552 -8.984 19.113 1.00 87.38 147 PRO A CA 1
ATOM 1171 C C . PRO A 1 147 ? -27.396 -7.813 18.602 1.00 87.38 147 PRO A C 1
ATOM 1173 O O . PRO A 1 147 ? -27.762 -7.759 17.435 1.00 87.38 147 PRO A O 1
ATOM 1176 N N . GLY A 1 148 ? -27.636 -6.804 19.448 1.00 87.38 148 GLY A N 1
ATOM 1177 C CA . GLY A 1 148 ? -28.370 -5.594 19.055 1.00 87.38 148 GLY A CA 1
ATOM 1178 C C . GLY A 1 148 ? -27.673 -4.719 18.004 1.00 87.38 148 GLY A C 1
ATOM 1179 O O . GLY A 1 148 ? -28.273 -3.758 17.539 1.00 87.38 148 GLY A O 1
ATOM 1180 N N . LEU A 1 149 ? -26.422 -5.019 17.647 1.00 86.38 149 LEU A N 1
ATOM 1181 C CA . LEU A 1 149 ? -25.650 -4.319 16.621 1.00 86.38 149 LEU A CA 1
ATOM 1182 C C . LEU A 1 149 ? -25.415 -5.177 15.370 1.00 86.38 149 LEU A C 1
ATOM 1184 O O . LEU A 1 149 ? -24.759 -4.705 14.452 1.00 86.38 149 LEU A O 1
ATOM 1188 N N . HIS A 1 150 ? -25.962 -6.396 15.292 1.00 84.31 150 HIS A N 1
ATOM 1189 C CA . HIS A 1 150 ? -25.769 -7.297 14.143 1.00 84.31 150 HIS A CA 1
ATOM 1190 C C . HIS A 1 150 ? -26.315 -6.746 12.821 1.00 84.31 150 HIS A C 1
ATOM 1192 O O . HIS A 1 150 ? -25.866 -7.153 11.756 1.00 84.31 150 HIS A O 1
ATOM 1198 N N . SER A 1 151 ? -27.253 -5.794 12.866 1.00 84.62 151 SER A N 1
ATOM 1199 C CA . SER A 1 151 ? -27.722 -5.090 11.666 1.00 84.62 151 SER A CA 1
ATOM 1200 C C . SER A 1 151 ? -26.670 -4.148 11.071 1.00 84.62 151 SER A C 1
ATOM 1202 O O . SER A 1 151 ? -26.790 -3.750 9.915 1.00 84.62 151 SER A O 1
ATOM 1204 N N . LEU A 1 152 ? -25.670 -3.746 11.862 1.00 80.38 152 LEU A N 1
ATOM 1205 C CA . LEU A 1 152 ? -24.565 -2.905 11.420 1.00 80.38 152 LEU A CA 1
ATOM 1206 C C . LEU A 1 152 ? -23.465 -3.804 10.869 1.00 80.38 152 LEU A C 1
ATOM 1208 O O . LEU A 1 152 ? -22.637 -4.335 11.605 1.00 80.38 152 LEU A O 1
ATOM 1212 N N . VAL A 1 153 ? -23.489 -3.975 9.558 1.00 77.81 153 VAL A N 1
ATOM 1213 C CA . VAL A 1 153 ? -22.548 -4.830 8.840 1.00 77.81 153 VAL A CA 1
ATOM 1214 C C . VAL A 1 153 ? -21.393 -4.002 8.306 1.00 77.81 153 VAL A C 1
ATOM 1216 O O . VAL A 1 153 ? -21.539 -2.802 8.066 1.00 77.81 153 VAL A O 1
ATOM 1219 N N . ASP A 1 154 ? -20.241 -4.649 8.148 1.00 74.12 154 ASP A N 1
ATOM 1220 C CA . ASP A 1 154 ? -19.061 -4.053 7.532 1.00 74.12 154 ASP A CA 1
ATOM 1221 C C . ASP A 1 154 ? -18.530 -2.825 8.314 1.00 74.12 154 ASP A C 1
ATOM 1223 O O . ASP A 1 154 ? -17.961 -1.898 7.749 1.00 74.12 154 ASP A O 1
ATOM 1227 N N . VAL A 1 155 ? -18.716 -2.763 9.640 1.00 79.19 155 VAL A N 1
ATOM 1228 C CA . VAL A 1 155 ? -18.270 -1.625 10.467 1.00 79.19 155 VAL A CA 1
ATOM 1229 C C . VAL A 1 155 ? -17.590 -2.045 11.759 1.00 79.19 155 VAL A C 1
ATOM 1231 O O . VAL A 1 155 ? -17.960 -3.027 12.398 1.00 79.19 155 VAL A O 1
ATOM 1234 N N . ILE A 1 156 ? -16.641 -1.220 12.207 1.00 85.50 156 ILE A N 1
ATOM 1235 C CA . ILE A 1 156 ? -16.081 -1.323 13.555 1.00 85.50 156 ILE A CA 1
ATOM 1236 C C . ILE A 1 156 ? -16.850 -0.365 14.466 1.00 85.50 156 ILE A C 1
ATOM 1238 O O . ILE A 1 156 ? -16.687 0.856 14.388 1.00 85.50 156 ILE A O 1
ATOM 1242 N N . VAL A 1 157 ? -17.689 -0.913 15.348 1.00 86.56 157 VAL A N 1
ATOM 1243 C CA . VAL A 1 157 ? -18.429 -0.118 16.337 1.00 86.56 157 VAL A CA 1
ATOM 1244 C C . VAL A 1 157 ? -17.583 0.069 17.591 1.00 86.56 157 VAL A C 1
ATOM 1246 O O . VAL A 1 157 ? -17.258 -0.888 18.294 1.00 86.56 157 VAL A O 1
ATOM 1249 N N . LEU A 1 158 ? -17.254 1.321 17.902 1.00 89.50 158 LEU A N 1
ATOM 1250 C CA . LEU A 1 158 ? -16.514 1.671 1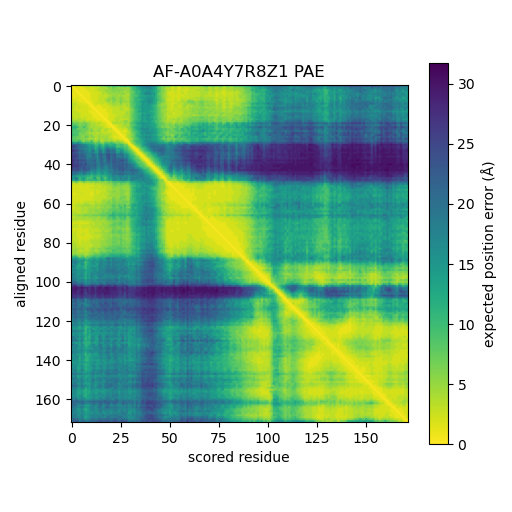9.109 1.00 89.50 158 LEU A CA 1
ATOM 1251 C C . LEU A 1 158 ? -17.439 2.203 20.211 1.00 89.50 158 LEU A C 1
ATOM 1253 O O . LEU A 1 158 ? -18.442 2.865 19.952 1.00 89.50 158 LEU A O 1
ATOM 1257 N N . SER A 1 159 ? -17.074 1.947 21.468 1.00 88.19 159 SER A N 1
ATOM 1258 C CA . SER A 1 159 ? -17.820 2.443 22.629 1.00 88.19 159 SER A CA 1
ATOM 1259 C C . SER A 1 159 ? -17.790 3.972 22.712 1.00 88.19 159 SER A C 1
ATOM 1261 O O . SER A 1 159 ? -16.731 4.595 22.647 1.00 88.19 159 SER A O 1
ATOM 1263 N N . THR A 1 160 ? -18.952 4.573 22.965 1.00 87.88 160 THR A N 1
ATOM 1264 C CA . THR A 1 160 ? -19.088 5.996 23.319 1.00 87.88 160 THR A CA 1
ATOM 1265 C C . THR A 1 160 ? -18.904 6.255 24.816 1.00 87.88 160 THR A C 1
ATOM 1267 O O . THR A 1 160 ? -18.813 7.404 25.240 1.00 87.88 160 THR A O 1
ATOM 1270 N N . LYS A 1 161 ? -18.836 5.197 25.633 1.00 87.12 161 LYS A N 1
ATOM 1271 C CA . LYS A 1 161 ? -18.606 5.284 27.079 1.00 87.12 161 LYS A CA 1
ATOM 1272 C C . LYS A 1 161 ? -17.122 5.469 27.385 1.00 87.12 161 LYS A C 1
ATOM 1274 O O . LYS A 1 161 ? -16.280 4.827 26.760 1.00 87.12 161 LYS A O 1
ATOM 1279 N N . GLY A 1 162 ? -16.826 6.256 28.417 1.00 86.88 162 GLY A N 1
ATOM 1280 C CA . GLY A 1 162 ? -15.473 6.493 28.919 1.00 86.88 162 GLY A CA 1
ATOM 1281 C C . GLY A 1 162 ? -15.178 7.980 29.099 1.00 86.88 162 GLY A C 1
ATOM 1282 O O . GLY A 1 162 ? -16.032 8.826 28.857 1.00 86.88 162 GLY A O 1
ATOM 1283 N N . LYS A 1 163 ? -13.952 8.300 29.532 1.00 87.56 163 LYS A N 1
ATOM 1284 C CA . LYS A 1 163 ? -13.499 9.694 29.713 1.00 87.56 163 LYS A CA 1
ATOM 1285 C C . LYS A 1 163 ? -13.202 10.414 28.391 1.00 87.56 163 LYS A C 1
ATOM 1287 O O . LYS A 1 163 ? -13.183 11.636 28.354 1.00 87.56 163 LYS A O 1
ATOM 1292 N N . ARG A 1 164 ? -12.928 9.655 27.329 1.00 87.31 164 ARG A N 1
ATOM 1293 C CA . ARG A 1 164 ? -12.560 10.136 25.992 1.00 87.31 164 ARG A CA 1
ATOM 1294 C C . ARG A 1 164 ? -13.226 9.241 24.953 1.00 87.31 164 ARG A C 1
ATOM 1296 O O . ARG A 1 164 ? -13.448 8.061 25.241 1.00 87.31 164 ARG A O 1
ATOM 1303 N N . ARG A 1 165 ? -13.535 9.775 23.767 1.00 88.75 165 ARG A N 1
ATOM 1304 C CA . ARG A 1 165 ? -14.105 8.974 22.678 1.00 88.75 165 ARG A CA 1
ATOM 1305 C C . ARG A 1 165 ? -13.087 7.923 22.249 1.00 88.75 165 ARG A C 1
ATOM 1307 O O . ARG A 1 165 ? -11.885 8.171 22.229 1.00 88.75 165 ARG A O 1
ATOM 1314 N N . ALA A 1 166 ? -13.577 6.737 21.915 1.00 88.50 166 ALA A N 1
ATOM 1315 C CA . ALA A 1 166 ? -12.735 5.616 21.525 1.00 88.50 166 ALA A CA 1
ATOM 1316 C C . ALA A 1 166 ? -11.823 5.926 20.326 1.00 88.50 166 ALA A C 1
ATOM 1318 O O . ALA A 1 166 ? -10.648 5.568 20.351 1.00 88.50 166 ALA A O 1
ATOM 1319 N N . ALA A 1 167 ? -12.356 6.623 1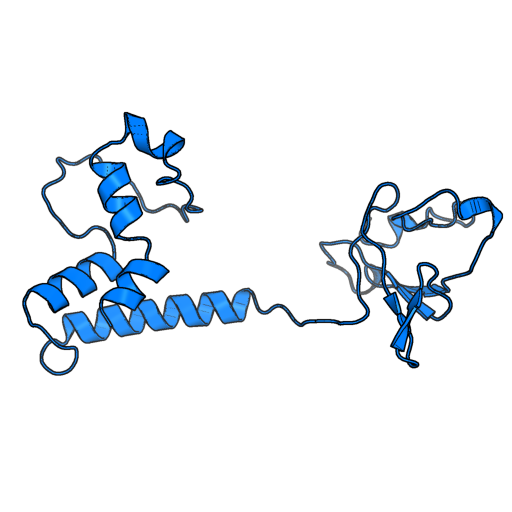9.317 1.00 87.56 167 ALA A N 1
ATOM 1320 C CA . ALA A 1 167 ? -11.624 6.994 18.109 1.00 87.56 167 ALA A CA 1
ATOM 1321 C C . ALA A 1 167 ? -10.453 7.946 18.393 1.00 87.56 167 ALA A C 1
ATOM 1323 O O . ALA A 1 167 ? -9.399 7.804 17.781 1.00 87.56 167 ALA A O 1
ATOM 1324 N N . ASP A 1 168 ? -10.598 8.842 19.373 1.00 89.06 168 ASP A N 1
ATOM 1325 C CA . ASP A 1 168 ? -9.566 9.828 19.705 1.00 89.06 168 ASP A CA 1
ATOM 1326 C C . ASP A 1 168 ? -8.275 9.183 20.255 1.00 89.06 168 ASP A C 1
ATOM 1328 O O . ASP A 1 168 ? -7.211 9.801 20.340 1.00 89.06 168 ASP A O 1
ATOM 1332 N N . TRP A 1 169 ? -8.355 7.922 20.690 1.00 88.50 169 TRP A N 1
ATOM 1333 C CA . TRP A 1 169 ? -7.186 7.154 21.112 1.00 88.50 169 TRP A CA 1
ATOM 1334 C C . TRP A 1 169 ? -6.351 6.617 19.944 1.00 88.50 169 TRP A C 1
ATOM 1336 O O . TRP A 1 169 ? -5.240 6.153 20.183 1.00 88.50 169 TRP A O 1
ATOM 1346 N N . LEU A 1 170 ? -6.870 6.659 18.715 1.00 89.12 170 LEU A N 1
ATOM 1347 C CA . LEU A 1 170 ? -6.254 6.105 17.511 1.00 89.12 170 LEU A CA 1
ATOM 1348 C C . LEU A 1 170 ? -5.755 7.256 16.624 1.00 89.12 170 LEU A C 1
ATOM 1350 O O . LEU A 1 170 ? -6.359 7.572 15.600 1.00 89.12 170 LEU A O 1
ATOM 1354 N N . ALA A 1 171 ? -4.660 7.905 17.031 1.00 85.56 171 ALA A N 1
ATOM 1355 C CA . ALA A 1 171 ? -4.055 9.038 16.324 1.00 85.56 171 ALA A CA 1
ATOM 1356 C C . ALA A 1 171 ? -4.915 10.320 16.244 1.00 85.56 171 ALA A C 1
ATOM 1358 O O . ALA A 1 171 ? -4.882 11.002 15.217 1.00 85.56 171 ALA A O 1
ATOM 1359 N N . GLY A 1 172 ? -5.685 10.665 17.291 1.00 67.62 172 GLY A N 1
ATOM 1360 C CA . GLY A 1 172 ? -6.264 12.015 17.455 1.00 67.62 172 GLY A CA 1
ATOM 1361 C C . GLY A 1 172 ? -7.765 12.066 17.644 1.00 67.62 172 GLY A C 1
ATOM 1362 O O . GLY A 1 172 ? -8.477 11.750 16.661 1.00 67.62 172 GLY A O 1
#

Foldseek 3Di:
DLVVLCVVVVQVLCVVCVVCVVCSVVVVSPPDPDPDDDDDPDDDDPDQPDLSSVLNVCVVVVDDVVRDVSNVVSVVVVVVVVVVVCVVVPDDDDLQDDDFDQPDADDFFGQDPVRDTDQADFAWDWDADPPDDDPQLIDIDGGDDDPVCVVPGGHDHFDPDDPDGPNVSNPD

Secondary structure (DSSP, 8-state):
-HHHHHHHTTHHHHHHHHH-HHHHTTTTTT-----------S---S---SHHHHHHHHHHTT--TTT-HHHHHHHHHHHHHHHHHHHHT-----TT-----SSS-----EEPTTS-EES---EEEEEE-SS--SGGGEEEEEE---GGGTTS-S--PPP--SSS-SGGGTT-

Sequence (172 aa):
MWQNLQRRGGVIASRRARQQPGMARLKGWSERDTEENEVDDGEQDVVPSGLEETCMFLLDAGFTPKNCWVLRDKLKKIVQIYVSRETRAYRVEVPKSATGFIVLSSERNFELSDGTLTDVLVGDVLLARHPCKLPTDVRKWKAVDKPGLHSLVDVIVLSTKGKRRAADWLAG

pLDDT: mean 78.73, std 15.31, range [34.66, 95.19]

Nearest PDB structures (foldseek):
  7y7t-assembly1_B  TM=5.585E-01  e=2.724E-04  Neurospora crassa

Organism: Coprinellus micaceus (NCBI:txid71717)

Mean predicted aligned error: 12.85 Å

Radius of gyration: 25.23 Å; Cα contacts (8 Å, |Δi|>4): 164; chains: 1; bounding box: 58×46×62 Å

InterPro domains:
  IPR007855 RNA-dependent RNA polymerase [PTHR23079] (54-172)
  IPR057596 RDRP, core domain [PF05183] (45-172)